Protein AF-A0A9J7BMB3-F1 (afdb_monomer_lite)

Radius of gyration: 14.15 Å; chains: 1; bounding box: 34×28×41 Å

Sequence (122 aa):
MIDETQLPYLTAHQQEVLRRFAWMEASVEELRTSMTGVFEFELQRGHRAARTWFRMPEPGIAITRRHLENALNRKREGRIEERDLVEWATIILLNDAYVLDTGDEDLIAEWLNDISLHLDAS

Organism: NCBI:txid1002689

Secondary structure (DSSP, 8-state):
---GGGSPPPPHHHHHHHHHHHTT-S-HHHHHHHTTTTEEEEEETTEEEEEE-S---SS-EEE-HHHHHHHHHHHHTTSS-HHHHHHHHHHHHH-TTEEE-TTTHHHHHHHHHHHHHHHHH-

Foldseek 3Di:
DDDQVPFAAQDPVLVVLVLCLLQVNHAPVRNCVSCPPAKDWDQAAVDTAMDGRHRADVVAREREVVSVVNLVVCCVVVVDDLVRSLVSLSCLVHDSSYDYDPVCRVVSVVVSVVSNVVSNVD

Structure (mmCIF, N/CA/C/O backbone):
data_AF-A0A9J7BMB3-F1
#
_entry.id   AF-A0A9J7BMB3-F1
#
loop_
_atom_site.group_PDB
_atom_site.id
_atom_site.type_symbol
_atom_site.label_atom_id
_atom_site.label_alt_id
_atom_site.label_comp_id
_atom_site.label_asym_id
_atom_site.label_entity_id
_atom_site.label_seq_id
_atom_site.pdbx_PDB_ins_code
_atom_site.Cartn_x
_atom_site.Cartn_y
_atom_site.Cartn_z
_atom_site.occupancy
_atom_site.B_iso_or_equiv
_atom_site.auth_seq_id
_atom_site.auth_comp_id
_atom_site.auth_asym_id
_atom_site.auth_atom_id
_atom_site.pdbx_PDB_model_num
ATOM 1 N N . MET A 1 1 ? -5.958 -9.816 -23.635 1.00 51.56 1 MET A N 1
ATOM 2 C CA . MET A 1 1 ? -4.803 -9.886 -22.719 1.00 51.56 1 MET A CA 1
ATOM 3 C C . MET A 1 1 ? -3.793 -8.868 -23.200 1.00 51.56 1 MET A C 1
ATOM 5 O O . MET A 1 1 ? -3.503 -8.874 -24.391 1.00 51.56 1 MET A O 1
ATOM 9 N N . ILE A 1 2 ? -3.361 -7.957 -22.330 1.00 62.16 2 ILE A N 1
ATOM 10 C CA . ILE A 1 2 ? -2.232 -7.068 -22.625 1.00 62.16 2 ILE A CA 1
ATOM 11 C C . ILE A 1 2 ? -0.970 -7.928 -22.520 1.00 62.16 2 ILE A C 1
ATOM 13 O O . ILE A 1 2 ? -0.862 -8.737 -21.604 1.00 62.16 2 ILE A O 1
ATOM 17 N N . ASP A 1 3 ? -0.066 -7.809 -23.484 1.00 72.94 3 ASP A N 1
ATOM 18 C CA . ASP A 1 3 ? 1.234 -8.472 -23.429 1.00 72.94 3 ASP A CA 1
ATOM 19 C C . ASP A 1 3 ? 2.111 -7.756 -22.388 1.00 72.94 3 ASP A C 1
ATOM 21 O O . ASP A 1 3 ? 2.505 -6.606 -22.587 1.00 72.94 3 ASP A O 1
ATOM 25 N N . GLU A 1 4 ? 2.406 -8.421 -21.268 1.00 67.75 4 GLU A N 1
ATOM 26 C CA . GLU A 1 4 ? 3.231 -7.880 -20.175 1.00 67.75 4 GLU A CA 1
ATOM 27 C C . GLU A 1 4 ? 4.647 -7.491 -20.627 1.00 67.75 4 GLU A C 1
ATOM 29 O O . GLU A 1 4 ? 5.307 -6.651 -20.001 1.00 67.75 4 GLU A O 1
ATOM 34 N N . THR A 1 5 ? 5.123 -8.052 -21.747 1.00 71.88 5 THR A N 1
ATOM 35 C CA . THR A 1 5 ? 6.420 -7.681 -22.322 1.00 71.88 5 THR A CA 1
ATOM 36 C C . THR A 1 5 ? 6.422 -6.261 -22.893 1.00 71.88 5 THR A C 1
ATOM 38 O O . THR A 1 5 ? 7.484 -5.642 -22.957 1.00 71.88 5 THR A O 1
ATOM 41 N N . GLN A 1 6 ? 5.243 -5.727 -23.229 1.00 81.69 6 GLN A N 1
ATOM 42 C CA . GLN A 1 6 ? 5.039 -4.379 -23.766 1.00 81.69 6 GLN A CA 1
ATOM 43 C C . GLN A 1 6 ? 4.777 -3.328 -22.677 1.00 81.69 6 GLN A C 1
ATOM 45 O O . GLN A 1 6 ? 4.756 -2.133 -22.974 1.00 81.69 6 GLN A O 1
ATOM 50 N N . LEU A 1 7 ? 4.563 -3.747 -21.424 1.00 88.00 7 LEU A N 1
ATOM 51 C CA . LEU A 1 7 ? 4.336 -2.822 -20.318 1.00 88.00 7 LEU A CA 1
ATOM 52 C C . LEU A 1 7 ? 5.651 -2.164 -19.868 1.00 88.00 7 LEU A C 1
ATOM 54 O O . LEU A 1 7 ? 6.675 -2.848 -19.755 1.00 88.00 7 LEU A O 1
ATOM 58 N N . PRO A 1 8 ? 5.639 -0.851 -19.575 1.00 91.38 8 PRO A N 1
ATOM 59 C CA . PRO A 1 8 ? 6.807 -0.161 -19.054 1.00 91.38 8 PRO A CA 1
ATOM 60 C C . PRO A 1 8 ? 7.139 -0.632 -17.634 1.00 91.38 8 PRO A C 1
ATOM 62 O O . PRO A 1 8 ? 6.267 -1.010 -16.850 1.00 91.38 8 PRO A O 1
ATOM 65 N N . TYR A 1 9 ? 8.418 -0.550 -17.278 1.00 93.31 9 TYR A N 1
ATOM 66 C CA . TYR A 1 9 ? 8.837 -0.635 -15.884 1.00 93.31 9 TYR A CA 1
ATOM 67 C C . TYR A 1 9 ? 8.525 0.670 -15.156 1.00 93.31 9 TYR A C 1
ATOM 69 O O . TYR A 1 9 ? 8.623 1.754 -15.735 1.00 93.31 9 TYR A O 1
ATOM 77 N N . LEU A 1 10 ? 8.237 0.570 -13.859 1.00 95.25 10 LEU A N 1
ATOM 78 C CA . LEU A 1 10 ? 8.168 1.746 -13.001 1.00 95.25 10 LEU A CA 1
ATOM 79 C C . LEU A 1 10 ? 9.535 2.421 -12.898 1.00 95.25 10 LEU A C 1
ATOM 81 O O . LEU A 1 10 ? 10.553 1.781 -12.619 1.00 95.25 10 LEU A O 1
ATOM 85 N N . THR A 1 11 ? 9.541 3.740 -13.060 1.00 96.06 11 THR A N 1
ATOM 86 C CA . THR A 1 11 ? 10.727 4.564 -12.817 1.00 96.06 11 THR A CA 1
ATOM 87 C C . THR A 1 11 ? 11.147 4.503 -11.346 1.00 96.06 11 THR A C 1
ATOM 89 O O . THR A 1 11 ? 10.339 4.214 -10.462 1.00 96.06 11 THR A O 1
ATOM 92 N N . ALA A 1 12 ? 12.407 4.842 -11.052 1.00 95.62 12 ALA A N 1
ATOM 93 C CA . ALA A 1 12 ? 12.896 4.905 -9.672 1.00 95.62 12 ALA A CA 1
ATOM 94 C C . ALA A 1 12 ? 12.060 5.855 -8.795 1.00 95.62 12 ALA A C 1
ATOM 96 O O . ALA A 1 12 ? 11.796 5.551 -7.635 1.00 95.62 12 ALA A O 1
ATOM 97 N N . HIS A 1 13 ? 11.599 6.973 -9.364 1.00 96.75 13 HIS A N 1
ATOM 98 C CA . HIS A 1 13 ? 10.734 7.921 -8.668 1.00 96.75 13 HIS A CA 1
ATOM 99 C C . HIS A 1 13 ? 9.362 7.317 -8.331 1.00 96.75 13 HIS A C 1
ATOM 101 O O . HIS A 1 13 ? 8.914 7.426 -7.195 1.00 96.75 13 HIS A O 1
ATOM 107 N N . GLN A 1 14 ? 8.724 6.628 -9.280 1.00 97.56 14 GLN A N 1
ATOM 108 C CA . GLN A 1 14 ? 7.436 5.957 -9.055 1.00 97.56 14 GLN A CA 1
ATOM 109 C C . GLN A 1 14 ? 7.533 4.860 -7.995 1.00 97.56 14 GLN A C 1
ATOM 111 O O . GLN A 1 14 ? 6.694 4.789 -7.101 1.00 97.56 14 GLN A O 1
ATOM 116 N N . GLN A 1 15 ? 8.589 4.043 -8.050 1.00 97.19 15 GLN A N 1
ATOM 117 C CA . GLN A 1 15 ? 8.843 3.033 -7.022 1.00 97.19 15 GLN A CA 1
ATOM 118 C C . GLN A 1 15 ? 9.022 3.669 -5.641 1.00 97.19 15 GLN A C 1
ATOM 120 O O . GLN A 1 15 ? 8.509 3.149 -4.655 1.00 97.19 15 GLN A O 1
ATOM 125 N N . GLU A 1 16 ? 9.728 4.797 -5.562 1.00 97.75 16 GLU A N 1
ATOM 126 C CA . GLU A 1 16 ? 9.930 5.497 -4.296 1.00 97.75 16 GLU A CA 1
ATOM 127 C C . GLU A 1 16 ? 8.630 6.074 -3.730 1.00 97.75 16 GLU A C 1
ATOM 129 O O . GLU A 1 16 ? 8.353 5.921 -2.541 1.00 97.75 16 GLU A O 1
ATOM 134 N N . VAL A 1 17 ? 7.784 6.662 -4.578 1.00 98.38 17 VAL A N 1
ATOM 135 C CA . VAL A 1 17 ? 6.463 7.154 -4.163 1.00 98.38 17 VAL A CA 1
ATOM 136 C C . VAL A 1 17 ? 5.590 6.011 -3.648 1.00 98.38 17 VAL A C 1
ATOM 138 O O . VAL A 1 17 ? 4.954 6.167 -2.610 1.00 98.38 17 VAL A O 1
ATOM 141 N N . LEU A 1 18 ? 5.606 4.841 -4.295 1.00 98.12 18 LEU A N 1
ATOM 142 C CA . LEU A 1 18 ? 4.878 3.664 -3.809 1.00 98.12 18 LEU A CA 1
ATOM 143 C C . LEU A 1 18 ? 5.397 3.165 -2.452 1.00 98.12 18 LEU A C 1
ATOM 145 O O . LEU A 1 18 ? 4.593 2.784 -1.599 1.00 98.12 18 LEU A O 1
ATOM 149 N N . ARG A 1 19 ? 6.717 3.184 -2.216 1.00 98.12 19 ARG A N 1
ATOM 150 C CA . ARG A 1 19 ? 7.292 2.826 -0.906 1.00 98.12 19 ARG A CA 1
ATOM 151 C C . ARG A 1 19 ? 6.858 3.809 0.174 1.00 98.12 19 ARG A C 1
ATOM 153 O O . ARG A 1 19 ? 6.378 3.388 1.222 1.00 98.12 19 ARG A O 1
ATOM 160 N N . ARG A 1 20 ? 6.969 5.112 -0.090 1.00 98.50 20 ARG A N 1
ATOM 161 C CA . ARG A 1 20 ? 6.510 6.158 0.835 1.00 98.50 20 ARG A CA 1
ATOM 162 C C . ARG A 1 20 ? 5.009 6.061 1.098 1.00 98.50 20 ARG A C 1
ATOM 164 O O . ARG A 1 20 ? 4.580 6.206 2.239 1.00 98.50 20 ARG A O 1
ATOM 171 N N . PHE A 1 21 ? 4.210 5.760 0.077 1.00 98.50 21 PHE A N 1
ATOM 172 C CA . PHE A 1 21 ? 2.771 5.555 0.226 1.00 98.50 21 PHE A CA 1
ATOM 173 C C . PHE A 1 21 ? 2.454 4.362 1.140 1.00 98.50 21 PHE A C 1
ATOM 175 O O . PHE A 1 21 ? 1.648 4.501 2.059 1.00 98.50 21 PHE A O 1
ATOM 182 N N . ALA A 1 22 ? 3.151 3.227 0.987 1.00 98.19 22 ALA A N 1
ATOM 183 C CA . ALA A 1 22 ? 3.004 2.079 1.890 1.00 98.19 22 ALA A CA 1
ATOM 184 C C . ALA A 1 22 ? 3.272 2.452 3.362 1.00 98.19 22 ALA A C 1
ATOM 186 O O . ALA A 1 22 ? 2.620 1.931 4.266 1.00 98.19 22 ALA A O 1
ATOM 187 N N . TRP A 1 23 ? 4.179 3.403 3.604 1.00 98.19 23 TRP A N 1
ATOM 188 C CA . TRP A 1 23 ? 4.503 3.936 4.930 1.00 98.19 23 TRP A CA 1
ATOM 189 C C . TRP A 1 23 ? 3.623 5.106 5.402 1.00 98.19 23 TRP A C 1
ATOM 191 O O . TRP A 1 23 ? 3.861 5.640 6.491 1.00 98.19 23 TRP A O 1
ATOM 201 N N . MET A 1 24 ? 2.581 5.490 4.656 1.00 97.31 24 MET A N 1
ATOM 202 C CA . MET A 1 24 ? 1.748 6.672 4.943 1.00 97.31 24 MET A CA 1
ATOM 203 C C . MET A 1 24 ? 2.558 7.987 4.949 1.00 97.31 24 MET A C 1
ATOM 205 O O . MET A 1 24 ? 2.295 8.904 5.729 1.00 97.31 24 MET A O 1
ATOM 209 N N . GLU A 1 25 ? 3.591 8.070 4.110 1.00 97.69 25 GLU A N 1
ATOM 210 C CA . GLU A 1 25 ? 4.489 9.228 3.952 1.00 97.69 25 GLU A CA 1
ATOM 211 C C . GLU A 1 25 ? 4.305 9.962 2.615 1.00 97.69 25 GLU A C 1
ATOM 213 O O . GLU A 1 25 ? 4.947 10.987 2.370 1.00 97.69 25 GLU A O 1
ATOM 218 N N . ALA A 1 26 ? 3.441 9.443 1.745 1.00 97.56 26 ALA A N 1
ATOM 219 C CA . ALA A 1 26 ? 2.972 10.103 0.533 1.00 97.56 26 ALA A CA 1
ATOM 220 C C . ALA A 1 26 ? 1.442 10.168 0.563 1.00 97.56 26 ALA A C 1
ATOM 222 O O . ALA A 1 26 ? 0.789 9.239 1.043 1.00 97.56 26 ALA A O 1
ATOM 223 N N . SER A 1 27 ? 0.871 11.265 0.067 1.00 96.12 27 SER A N 1
ATOM 224 C CA . SER A 1 27 ? -0.583 11.419 -0.027 1.00 96.12 27 SER A CA 1
ATOM 225 C C . SER A 1 27 ? -1.149 10.674 -1.240 1.00 96.12 27 SER A C 1
ATOM 227 O O . SER A 1 27 ? -0.427 10.332 -2.180 1.00 96.12 27 SER A O 1
ATOM 229 N N . VAL A 1 28 ? -2.469 10.476 -1.261 1.00 96.19 28 VAL A N 1
ATOM 230 C CA . VAL A 1 28 ? -3.184 9.941 -2.433 1.00 96.19 28 VAL A CA 1
ATOM 231 C C . VAL A 1 28 ? -2.991 10.835 -3.665 1.00 96.19 28 VAL A C 1
ATOM 233 O O . VAL A 1 28 ? -2.876 10.332 -4.781 1.00 96.19 28 VAL A O 1
ATOM 236 N N . GLU A 1 29 ? -2.925 12.156 -3.480 1.00 96.31 29 GLU A N 1
ATOM 237 C CA . GLU A 1 29 ? -2.681 13.118 -4.563 1.00 96.31 29 GLU A CA 1
ATOM 238 C C . GLU A 1 29 ? -1.258 13.007 -5.126 1.00 96.31 29 GLU A C 1
ATOM 240 O O . GLU A 1 29 ? -1.076 13.006 -6.347 1.00 96.31 29 GLU A O 1
ATOM 245 N N . GLU A 1 30 ? -0.257 12.855 -4.252 1.00 97.62 30 GLU A N 1
ATOM 246 C CA . GLU A 1 30 ? 1.131 12.626 -4.662 1.00 97.62 30 GLU A CA 1
ATOM 247 C C . GLU A 1 30 ? 1.244 11.320 -5.455 1.00 97.62 30 GLU A C 1
ATOM 249 O O . GLU A 1 30 ? 1.796 11.312 -6.556 1.00 97.62 30 GLU A O 1
ATOM 254 N N . LEU A 1 31 ? 0.647 10.234 -4.948 1.00 97.81 31 LEU A N 1
ATOM 255 C CA . LEU A 1 31 ? 0.608 8.953 -5.648 1.00 97.81 31 LEU A CA 1
ATOM 256 C C . LEU A 1 31 ? -0.058 9.086 -7.023 1.00 97.81 31 LEU A C 1
ATOM 258 O O . LEU A 1 31 ? 0.506 8.649 -8.025 1.00 97.81 31 LEU A O 1
ATOM 262 N N . ARG A 1 32 ? -1.238 9.714 -7.085 1.00 96.75 32 ARG A N 1
ATOM 263 C CA . ARG A 1 32 ? -1.986 9.909 -8.333 1.00 96.75 32 ARG A CA 1
ATOM 264 C C . ARG A 1 32 ? -1.163 10.679 -9.362 1.00 96.75 32 ARG A C 1
ATOM 266 O O . ARG A 1 32 ? -1.110 10.277 -10.519 1.00 96.75 32 ARG A O 1
ATOM 273 N N . THR A 1 33 ? -0.497 11.751 -8.940 1.00 97.38 33 THR A N 1
ATOM 274 C CA . THR A 1 33 ? 0.326 12.581 -9.826 1.00 97.38 33 THR A CA 1
ATOM 275 C C . THR A 1 33 ? 1.514 11.791 -10.369 1.00 97.38 33 THR A C 1
ATOM 277 O O . THR A 1 33 ? 1.698 11.716 -11.585 1.00 97.38 33 THR A O 1
ATOM 280 N N . SER A 1 34 ? 2.281 11.138 -9.493 1.00 97.31 34 SER A N 1
ATOM 281 C CA . SER A 1 34 ? 3.503 10.418 -9.872 1.00 97.31 34 SER A CA 1
ATOM 282 C C . SER A 1 34 ? 3.241 9.163 -10.705 1.00 97.31 34 SER A C 1
ATOM 284 O O . SER A 1 34 ? 4.095 8.748 -11.493 1.00 97.31 34 SER A O 1
ATOM 286 N N . MET A 1 35 ? 2.057 8.569 -10.560 1.00 96.44 35 MET A N 1
ATOM 287 C CA . MET A 1 35 ? 1.662 7.354 -11.270 1.00 96.44 35 MET A CA 1
ATOM 288 C C . MET A 1 35 ? 0.816 7.611 -12.529 1.00 96.44 35 MET A C 1
ATOM 290 O O . MET A 1 35 ? 0.339 6.661 -13.154 1.00 96.44 35 MET A O 1
ATOM 294 N N . THR A 1 36 ? 0.655 8.875 -12.937 1.00 94.12 36 THR A N 1
ATOM 295 C CA . THR A 1 36 ? -0.102 9.254 -14.140 1.00 94.12 36 THR A CA 1
ATOM 296 C C . THR A 1 36 ? 0.350 8.450 -15.363 1.00 94.12 36 THR A C 1
ATOM 298 O O . THR A 1 36 ? 1.537 8.407 -15.690 1.00 94.12 36 THR A O 1
ATOM 301 N N . GLY A 1 37 ? -0.606 7.819 -16.049 1.00 92.06 37 GLY A N 1
ATOM 302 C CA . GLY A 1 37 ? -0.368 7.029 -17.260 1.00 92.06 37 GLY A CA 1
ATOM 303 C C . GLY A 1 37 ? 0.168 5.612 -17.031 1.00 92.06 37 GLY A C 1
ATOM 304 O O . GLY A 1 37 ? 0.290 4.868 -18.000 1.00 92.06 37 GLY A O 1
ATOM 305 N N . VAL A 1 38 ? 0.466 5.218 -15.785 1.00 94.38 38 VAL A N 1
ATOM 306 C CA . VAL A 1 38 ? 0.878 3.841 -15.443 1.00 94.38 38 VAL A CA 1
ATOM 307 C C . VAL A 1 38 ? -0.002 3.191 -14.379 1.00 94.38 38 VAL A C 1
ATOM 309 O O . VAL A 1 38 ? -0.111 1.970 -14.360 1.00 94.38 38 VAL A O 1
ATOM 312 N N . PHE A 1 39 ? -0.661 3.968 -13.521 1.00 95.88 39 PHE A N 1
ATOM 313 C CA . PHE A 1 39 ? -1.656 3.469 -12.577 1.00 95.88 39 PHE A CA 1
ATOM 314 C C . PHE A 1 39 ? -2.739 4.521 -12.356 1.00 95.88 39 PHE A C 1
ATOM 316 O O . PHE A 1 39 ? -2.464 5.636 -11.911 1.00 95.88 39 PHE A O 1
ATOM 323 N N . GLU A 1 40 ? -3.977 4.158 -12.665 1.00 94.88 40 GLU A N 1
ATOM 324 C CA . GLU A 1 40 ? -5.152 5.001 -12.454 1.00 94.88 40 GLU A CA 1
ATOM 325 C C . GLU A 1 40 ? -6.127 4.288 -11.534 1.00 94.88 40 GLU A C 1
ATOM 327 O O . GLU A 1 40 ? -6.327 3.081 -11.642 1.00 94.88 40 GLU A O 1
ATOM 332 N N . PHE A 1 41 ? -6.754 5.040 -10.635 1.00 94.88 41 PHE A N 1
ATOM 333 C CA . PHE A 1 41 ? -7.692 4.482 -9.675 1.00 94.88 41 PHE A CA 1
ATOM 334 C C . PHE A 1 41 ? -8.807 5.467 -9.321 1.00 94.88 41 PHE A C 1
ATOM 336 O O . PHE A 1 41 ? -8.605 6.689 -9.240 1.00 94.88 41 PHE A O 1
ATOM 343 N N . GLU A 1 42 ? -9.983 4.907 -9.067 1.00 92.19 42 GLU A N 1
ATOM 344 C CA . GLU A 1 42 ? -11.189 5.597 -8.628 1.00 92.19 42 GLU A CA 1
ATOM 345 C C . GLU A 1 42 ? -11.604 5.041 -7.267 1.00 92.19 42 GLU A C 1
ATOM 347 O O . GLU A 1 42 ? -11.817 3.840 -7.117 1.00 92.19 42 GLU A O 1
ATOM 352 N N . LEU A 1 43 ? -11.693 5.931 -6.274 1.00 88.88 43 LEU A N 1
ATOM 353 C CA . LEU A 1 43 ? -12.151 5.628 -4.917 1.00 88.88 43 LEU A CA 1
ATOM 354 C C . LEU A 1 43 ? -13.409 6.454 -4.671 1.00 88.88 43 LEU A C 1
ATOM 356 O O . LEU A 1 43 ? -13.354 7.560 -4.135 1.00 88.88 43 LEU A O 1
ATOM 360 N N . GLN A 1 44 ? -14.542 5.964 -5.158 1.00 83.19 44 GLN A N 1
ATOM 361 C CA . GLN A 1 44 ? -15.842 6.569 -4.903 1.00 83.19 44 GLN A CA 1
ATOM 362 C C . GLN A 1 44 ? -16.694 5.605 -4.081 1.00 83.19 44 GLN A C 1
ATOM 364 O O . GLN A 1 44 ? -16.485 4.391 -4.079 1.00 83.19 44 GLN A O 1
ATOM 369 N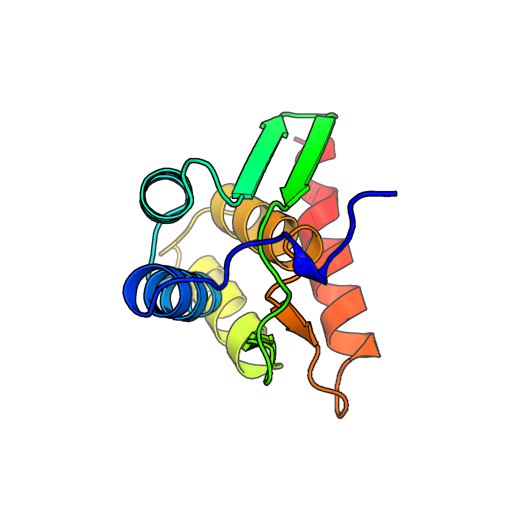 N . ARG A 1 45 ? -17.675 6.142 -3.355 1.00 76.44 45 ARG A N 1
ATOM 370 C CA . ARG A 1 45 ? -18.591 5.313 -2.569 1.00 76.44 45 ARG A CA 1
ATOM 371 C C . ARG A 1 45 ? -19.317 4.327 -3.491 1.00 76.44 45 ARG A C 1
ATOM 373 O O . ARG A 1 45 ? -19.943 4.750 -4.461 1.00 76.44 45 ARG A O 1
ATOM 380 N N . GLY A 1 46 ? -19.225 3.029 -3.199 1.00 76.25 46 GLY A N 1
ATOM 381 C CA . GLY A 1 46 ? -19.826 1.973 -4.019 1.00 76.25 46 GLY A CA 1
ATOM 382 C C . GLY A 1 46 ? -19.144 1.721 -5.371 1.00 76.25 46 GLY A C 1
ATOM 383 O O . GLY A 1 46 ? -19.621 0.879 -6.132 1.00 76.25 46 GLY A O 1
ATOM 384 N N . HIS A 1 47 ? -18.038 2.409 -5.686 1.00 82.56 47 HIS A N 1
ATOM 385 C CA . HIS A 1 47 ? -17.244 2.137 -6.881 1.00 82.56 47 HIS A CA 1
ATOM 386 C C . HIS A 1 47 ? -15.747 2.276 -6.611 1.00 82.56 47 HIS A C 1
ATOM 388 O O . HIS A 1 47 ? -15.223 3.373 -6.407 1.00 82.56 47 HIS A O 1
ATOM 394 N N . ARG A 1 48 ? -15.054 1.137 -6.646 1.00 87.44 48 ARG A N 1
ATOM 395 C CA . ARG A 1 48 ? -13.605 1.063 -6.493 1.00 87.44 48 ARG A CA 1
ATOM 396 C C . ARG A 1 48 ? -13.039 0.293 -7.659 1.00 87.44 48 ARG A C 1
ATOM 398 O O . ARG A 1 48 ? -13.401 -0.861 -7.881 1.00 87.44 48 ARG A O 1
ATOM 405 N N . ALA A 1 49 ? -12.178 0.952 -8.409 1.00 90.94 49 ALA A N 1
ATOM 406 C CA . ALA A 1 49 ? -11.537 0.367 -9.565 1.00 90.94 49 ALA A CA 1
ATOM 407 C C . ALA A 1 49 ? -10.119 0.903 -9.668 1.00 90.94 49 ALA A C 1
ATOM 409 O O . ALA A 1 49 ? -9.857 2.065 -9.355 1.00 90.94 49 ALA A O 1
ATOM 410 N N . ALA A 1 50 ? -9.218 0.058 -10.146 1.00 93.50 50 ALA A N 1
ATOM 411 C CA . ALA A 1 50 ? -7.896 0.477 -10.554 1.00 93.50 50 ALA A CA 1
ATOM 412 C C . ALA A 1 50 ? -7.525 -0.169 -11.881 1.00 93.50 50 ALA A C 1
ATOM 414 O O . ALA A 1 50 ? -8.088 -1.189 -12.290 1.00 93.50 50 ALA A O 1
ATOM 415 N N . ARG A 1 51 ? -6.596 0.473 -12.574 1.00 93.00 51 ARG A N 1
ATOM 416 C CA . ARG A 1 51 ? -6.012 0.003 -13.818 1.00 93.00 51 ARG A CA 1
ATOM 417 C C . ARG A 1 51 ? -4.510 0.175 -13.732 1.00 93.00 51 ARG A C 1
ATOM 419 O O . ARG A 1 51 ? -4.022 1.266 -13.441 1.00 93.00 51 ARG A O 1
ATOM 426 N N . THR A 1 52 ? -3.813 -0.908 -14.030 1.00 92.62 52 THR A N 1
ATOM 427 C CA . THR A 1 52 ? -2.359 -0.985 -14.042 1.00 92.62 52 THR A CA 1
ATOM 428 C C . THR A 1 52 ? -1.865 -1.089 -15.483 1.00 92.62 52 THR A C 1
ATOM 430 O O . THR A 1 52 ? -2.321 -1.936 -16.251 1.00 92.62 52 THR A O 1
ATOM 433 N N . TRP A 1 53 ? -0.907 -0.238 -15.844 1.00 94.19 53 TRP A N 1
ATOM 434 C CA . TRP A 1 53 ? -0.161 -0.265 -17.105 1.00 94.19 53 TRP A CA 1
ATOM 435 C C . TRP A 1 53 ? 1.345 -0.197 -16.842 1.00 94.19 53 TRP A C 1
ATOM 437 O O . TRP A 1 53 ? 2.081 0.524 -17.513 1.00 94.19 53 TRP A O 1
ATOM 447 N N . PHE A 1 54 ? 1.811 -0.949 -15.850 1.00 93.31 54 PHE A N 1
ATOM 448 C CA . PHE A 1 54 ? 3.227 -1.178 -15.598 1.00 93.31 54 PHE A CA 1
ATOM 449 C C . PHE A 1 54 ? 3.476 -2.670 -15.387 1.00 93.31 54 PHE A C 1
ATOM 451 O O . PHE A 1 54 ? 2.573 -3.416 -15.014 1.00 93.31 54 PHE A O 1
ATOM 458 N N . ARG A 1 55 ? 4.711 -3.113 -15.615 1.00 91.62 55 ARG A N 1
ATOM 459 C CA . ARG A 1 55 ? 5.132 -4.462 -15.234 1.00 91.62 55 ARG A CA 1
ATOM 460 C C . ARG A 1 55 ? 5.340 -4.534 -13.726 1.00 91.62 55 ARG A C 1
ATOM 462 O O . ARG A 1 55 ? 6.072 -3.697 -13.192 1.00 91.62 55 ARG A O 1
ATOM 469 N N . MET A 1 56 ? 4.752 -5.543 -13.079 1.00 89.38 56 MET A N 1
ATOM 470 C CA . MET A 1 56 ? 4.953 -5.812 -11.654 1.00 89.38 56 MET A CA 1
ATOM 471 C C . MET A 1 56 ? 6.453 -5.740 -11.300 1.00 89.38 56 MET A C 1
ATOM 473 O O . MET A 1 56 ? 7.268 -6.368 -11.983 1.00 89.38 56 MET A O 1
ATOM 477 N N . PRO A 1 57 ? 6.849 -4.945 -10.291 1.00 90.19 57 PRO A N 1
ATOM 478 C CA . PRO A 1 57 ? 8.237 -4.872 -9.862 1.00 90.19 57 PRO A CA 1
ATOM 479 C C . PRO A 1 57 ? 8.743 -6.229 -9.365 1.00 90.19 57 PRO A C 1
ATOM 481 O O . PRO A 1 57 ? 8.029 -6.950 -8.674 1.00 90.19 57 PRO A O 1
ATOM 484 N N . GLU A 1 58 ? 10.005 -6.542 -9.662 1.00 87.44 58 GLU A N 1
ATOM 485 C CA . GLU A 1 58 ? 10.712 -7.700 -9.113 1.00 87.44 58 GLU A CA 1
ATOM 486 C C . GLU A 1 58 ? 11.964 -7.215 -8.353 1.00 87.44 58 GLU A C 1
ATOM 488 O O . GLU A 1 58 ? 12.914 -6.741 -8.987 1.00 87.44 58 GLU A O 1
ATOM 493 N N . PRO A 1 59 ? 11.994 -7.291 -7.006 1.00 88.62 59 PRO A N 1
ATOM 494 C CA . PRO A 1 59 ? 10.910 -7.739 -6.126 1.00 88.62 59 PRO A CA 1
ATOM 495 C C . PRO A 1 59 ? 9.762 -6.718 -6.024 1.00 88.62 59 PRO A C 1
ATOM 497 O O . PRO A 1 59 ? 9.977 -5.510 -6.160 1.00 88.62 59 PRO A O 1
ATOM 500 N N . GLY A 1 60 ? 8.557 -7.212 -5.726 1.00 92.94 60 GLY A N 1
ATOM 501 C CA . GLY A 1 60 ? 7.409 -6.376 -5.372 1.00 92.94 60 GLY A CA 1
ATOM 502 C C . GLY A 1 60 ? 7.642 -5.604 -4.068 1.00 92.94 60 GLY A C 1
ATOM 503 O O . GLY A 1 60 ? 8.545 -5.916 -3.285 1.00 92.94 60 GLY A O 1
ATOM 504 N N . ILE A 1 61 ? 6.827 -4.581 -3.814 1.00 95.88 61 ILE A N 1
ATOM 505 C CA . ILE A 1 61 ? 6.901 -3.800 -2.576 1.00 95.88 61 ILE A CA 1
ATOM 506 C C . ILE A 1 61 ? 6.155 -4.562 -1.481 1.00 95.88 61 ILE A C 1
ATOM 508 O O . ILE A 1 61 ? 4.928 -4.605 -1.464 1.00 95.88 61 ILE A O 1
ATOM 512 N N . ALA A 1 62 ? 6.912 -5.170 -0.569 1.00 96.12 62 ALA A N 1
ATOM 513 C CA . ALA A 1 62 ? 6.355 -5.982 0.503 1.00 96.12 62 ALA A CA 1
ATOM 514 C C . ALA A 1 62 ? 5.572 -5.138 1.522 1.00 96.12 62 ALA A C 1
ATOM 516 O O . ALA A 1 62 ? 6.134 -4.265 2.190 1.00 96.12 62 ALA A O 1
ATOM 517 N N . ILE A 1 63 ? 4.291 -5.455 1.691 1.00 97.94 63 ILE A N 1
ATOM 518 C CA . ILE A 1 63 ? 3.452 -4.982 2.786 1.00 97.94 63 ILE A CA 1
ATOM 519 C C . ILE A 1 63 ? 3.561 -5.982 3.927 1.00 97.94 63 ILE A C 1
ATOM 521 O O . ILE A 1 63 ? 3.302 -7.170 3.780 1.00 97.94 63 ILE A O 1
ATOM 525 N N . THR A 1 64 ? 3.957 -5.473 5.083 1.00 97.06 64 THR A N 1
ATOM 526 C CA . THR A 1 64 ? 4.270 -6.255 6.285 1.00 97.06 64 THR A CA 1
ATOM 527 C C . THR A 1 64 ? 3.392 -5.796 7.443 1.00 97.06 64 THR A C 1
ATOM 529 O O . THR A 1 64 ? 2.846 -4.687 7.411 1.00 97.06 64 THR A O 1
ATOM 532 N N . ARG A 1 65 ? 3.350 -6.576 8.531 1.00 95.81 65 ARG A N 1
ATOM 533 C CA . ARG A 1 65 ? 2.653 -6.191 9.770 1.00 95.81 65 ARG A CA 1
ATOM 534 C C . ARG A 1 65 ? 3.052 -4.794 10.273 1.00 95.81 65 ARG A C 1
ATOM 536 O O . ARG A 1 65 ? 2.204 -4.050 10.752 1.00 95.81 65 ARG A O 1
ATOM 543 N N . ARG A 1 66 ? 4.312 -4.385 10.084 1.00 97.12 66 ARG A N 1
ATOM 544 C CA . ARG A 1 66 ? 4.800 -3.054 10.494 1.00 97.12 66 ARG A CA 1
ATOM 545 C C . ARG A 1 66 ? 4.113 -1.902 9.757 1.00 97.12 66 ARG A C 1
ATOM 547 O O . ARG A 1 66 ? 3.932 -0.839 10.345 1.00 97.12 66 ARG A O 1
ATOM 554 N N . HIS A 1 67 ? 3.734 -2.097 8.494 1.00 98.25 67 HIS A N 1
ATOM 555 C CA . HIS A 1 67 ? 3.011 -1.078 7.730 1.00 98.25 67 HIS A CA 1
ATOM 556 C C . HIS A 1 67 ? 1.598 -0.890 8.292 1.00 98.25 67 HIS A C 1
ATOM 558 O O . HIS A 1 67 ? 1.179 0.244 8.526 1.00 98.25 67 HIS A O 1
ATOM 564 N N . LEU A 1 68 ? 0.913 -1.997 8.607 1.00 96.88 68 LEU A N 1
ATOM 565 C CA . LEU A 1 68 ? -0.400 -1.977 9.255 1.00 96.88 68 LEU A CA 1
ATOM 566 C C . LEU A 1 68 ? -0.338 -1.322 10.636 1.00 96.88 68 LEU A C 1
ATOM 568 O O . LEU A 1 68 ? -1.125 -0.427 10.931 1.00 96.88 68 LEU A O 1
ATOM 572 N N . GLU A 1 69 ? 0.625 -1.719 11.469 1.00 97.12 69 GLU A N 1
ATOM 573 C CA . GLU A 1 69 ? 0.834 -1.122 12.791 1.00 97.12 69 GLU A CA 1
ATOM 574 C C . GLU A 1 69 ? 1.070 0.389 12.694 1.00 97.12 69 GLU A C 1
ATOM 576 O O . GLU A 1 69 ? 0.472 1.155 13.448 1.00 97.12 69 GLU A O 1
ATOM 581 N N . ASN A 1 70 ? 1.896 0.839 11.745 1.00 98.19 70 ASN A N 1
ATOM 582 C CA . ASN A 1 70 ? 2.125 2.261 11.500 1.00 98.19 70 ASN A CA 1
ATOM 583 C C . ASN A 1 70 ? 0.832 2.988 11.095 1.00 98.19 70 ASN A C 1
ATOM 585 O O . ASN A 1 70 ? 0.516 4.026 11.677 1.00 98.19 70 ASN A O 1
ATOM 589 N N . ALA A 1 71 ? 0.067 2.446 10.145 1.00 97.56 71 ALA A N 1
ATOM 590 C CA . ALA A 1 71 ? -1.175 3.061 9.684 1.00 97.56 71 ALA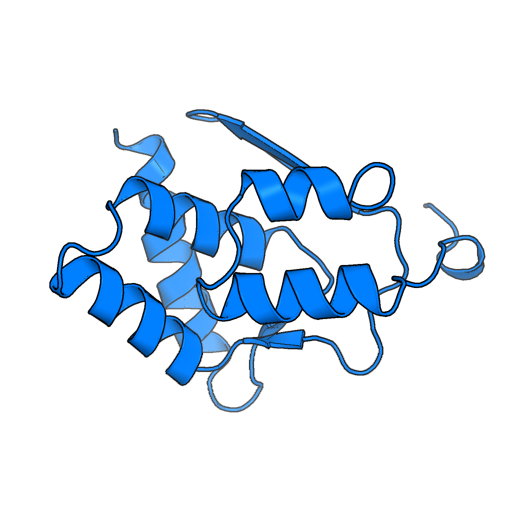 A CA 1
ATOM 591 C C . ALA A 1 71 ? -2.224 3.153 10.814 1.00 97.56 71 ALA A C 1
ATOM 593 O O . ALA A 1 71 ? -2.796 4.218 11.058 1.00 97.56 71 ALA A O 1
ATOM 594 N N . LEU A 1 72 ? -2.403 2.075 11.584 1.00 96.19 72 LEU A N 1
ATOM 595 C CA . LEU A 1 72 ? -3.324 2.029 12.724 1.00 96.19 72 LEU A CA 1
ATOM 596 C C . LEU A 1 72 ? -2.895 2.961 13.864 1.00 96.19 72 LEU A C 1
ATOM 598 O O . LEU A 1 72 ? -3.740 3.632 14.461 1.00 96.19 72 LEU A O 1
ATOM 602 N N . ASN A 1 73 ? -1.596 3.040 14.162 1.00 97.94 73 ASN A N 1
ATOM 603 C CA . ASN A 1 73 ? -1.081 3.959 15.177 1.00 97.94 73 ASN A CA 1
ATOM 604 C C . ASN A 1 73 ? -1.293 5.418 14.761 1.00 97.94 73 ASN A C 1
ATOM 606 O O . ASN A 1 73 ? -1.745 6.212 15.581 1.00 97.94 73 ASN A O 1
ATOM 610 N N . ARG A 1 74 ? -1.072 5.767 13.487 1.00 97.44 74 ARG A N 1
ATOM 611 C CA . ARG A 1 74 ? -1.350 7.120 12.978 1.00 97.44 74 ARG A CA 1
ATOM 612 C C . ARG A 1 74 ? -2.824 7.503 13.129 1.00 97.44 74 ARG A C 1
ATOM 614 O O . ARG A 1 74 ? -3.094 8.627 13.549 1.00 97.44 74 ARG A O 1
ATOM 621 N N . LYS A 1 75 ? -3.762 6.579 12.864 1.00 96.19 75 LYS A N 1
ATOM 622 C CA . LYS A 1 75 ? -5.202 6.800 13.119 1.00 96.19 75 LYS A CA 1
ATOM 623 C C . LYS A 1 75 ? -5.466 7.001 14.612 1.00 96.19 75 LYS A C 1
ATOM 625 O O . LYS A 1 75 ? -6.125 7.960 14.996 1.00 96.19 75 LYS A O 1
ATOM 630 N N . ARG A 1 76 ? -4.920 6.131 15.471 1.00 95.88 76 ARG A N 1
ATOM 631 C CA . ARG A 1 76 ? -5.079 6.220 16.936 1.00 95.88 76 ARG A CA 1
ATOM 632 C C . ARG A 1 76 ? -4.564 7.547 17.501 1.00 95.88 76 ARG A C 1
ATOM 634 O O . ARG A 1 76 ? -5.142 8.076 18.442 1.00 95.88 76 ARG A O 1
ATOM 641 N N . GLU A 1 77 ? -3.482 8.067 16.935 1.00 97.38 77 GLU A N 1
ATOM 642 C CA . GLU A 1 77 ? -2.868 9.340 17.318 1.00 97.38 77 GLU A CA 1
ATOM 643 C C . GLU A 1 77 ? -3.558 10.569 16.697 1.00 97.38 77 GLU A C 1
ATOM 645 O O . GLU A 1 77 ? -3.126 11.690 16.956 1.00 97.38 77 GLU A O 1
ATOM 650 N N . GLY A 1 78 ? -4.602 10.387 15.877 1.00 95.69 78 GLY A N 1
ATOM 651 C CA . GLY A 1 78 ? -5.310 11.482 15.204 1.00 95.69 78 GLY A CA 1
ATOM 652 C C . GLY A 1 78 ? -4.477 12.201 14.139 1.00 95.69 78 GLY A C 1
ATOM 653 O O . GLY A 1 78 ? -4.733 13.362 13.837 1.00 95.69 78 GLY A O 1
ATOM 654 N N . ARG A 1 79 ? -3.442 11.546 13.592 1.00 97.00 79 ARG A N 1
ATOM 655 C CA . ARG A 1 79 ? -2.599 12.105 12.515 1.00 97.00 79 ARG A CA 1
ATOM 656 C C . ARG A 1 79 ? -3.210 11.937 11.129 1.00 97.00 79 ARG A C 1
ATOM 658 O O . ARG A 1 79 ? -2.759 12.585 10.191 1.00 97.00 79 ARG A O 1
ATOM 665 N N . ILE A 1 80 ? -4.160 11.018 11.013 1.00 95.94 80 ILE A N 1
ATOM 666 C CA . ILE A 1 80 ? -4.923 10.709 9.809 1.00 95.94 80 ILE A CA 1
ATOM 667 C C . ILE A 1 80 ? -6.366 10.446 10.224 1.00 95.94 80 ILE A C 1
ATOM 669 O O . ILE A 1 80 ? -6.621 9.991 11.345 1.00 95.94 80 ILE A O 1
ATOM 673 N N . GLU A 1 81 ? -7.286 10.674 9.304 1.00 94.69 81 GLU A N 1
ATOM 674 C CA . GLU A 1 81 ? -8.687 10.336 9.481 1.00 94.69 81 GLU A CA 1
ATOM 675 C C . GLU A 1 81 ? -8.945 8.872 9.101 1.00 94.69 81 GLU A C 1
ATOM 677 O O . GLU A 1 81 ? -8.140 8.197 8.454 1.00 94.69 81 GLU A O 1
ATOM 682 N N . GLU A 1 82 ? -10.114 8.358 9.483 1.00 93.94 82 GLU A N 1
ATOM 683 C CA . GLU A 1 82 ? -10.547 7.021 9.066 1.00 93.94 82 GLU A CA 1
ATOM 684 C C . GLU A 1 82 ? -10.562 6.870 7.545 1.00 93.94 82 GLU A C 1
ATOM 686 O O . GLU A 1 82 ? -10.115 5.851 7.024 1.00 93.94 82 GLU A O 1
ATOM 691 N N . ARG A 1 83 ? -11.004 7.913 6.839 1.00 92.69 83 ARG A N 1
ATOM 692 C CA . ARG A 1 83 ? -11.034 7.944 5.379 1.00 92.69 83 ARG A CA 1
ATOM 693 C C . ARG A 1 83 ? -9.654 7.709 4.764 1.00 92.69 83 ARG A C 1
ATOM 695 O O . ARG A 1 83 ? -9.553 6.912 3.837 1.00 92.69 83 ARG A O 1
ATOM 702 N N . ASP A 1 84 ? -8.612 8.345 5.294 1.00 95.06 84 ASP A N 1
ATOM 703 C CA . ASP A 1 84 ? -7.243 8.190 4.788 1.00 95.06 84 ASP A CA 1
ATOM 704 C C . ASP A 1 84 ? -6.763 6.743 4.939 1.00 95.06 84 ASP A C 1
ATOM 706 O O . ASP A 1 84 ? -6.154 6.178 4.031 1.00 95.06 84 ASP A O 1
ATOM 710 N N . LEU A 1 85 ? -7.076 6.120 6.083 1.00 96.06 85 LEU A N 1
ATOM 711 C CA . LEU A 1 85 ? -6.744 4.721 6.342 1.00 96.06 85 LEU A CA 1
ATOM 712 C C . LEU A 1 85 ? -7.453 3.783 5.352 1.00 96.06 85 LEU A C 1
ATOM 714 O O . LEU A 1 85 ? -6.852 2.818 4.877 1.00 96.06 85 LEU A O 1
ATOM 718 N N . VAL A 1 86 ? -8.715 4.071 5.022 1.00 95.00 86 VAL A N 1
ATOM 719 C CA . VAL A 1 86 ? -9.483 3.254 4.077 1.00 95.00 86 VAL A CA 1
ATOM 720 C C . VAL A 1 86 ? -8.986 3.426 2.642 1.00 95.00 86 VAL A C 1
ATOM 722 O O . VAL A 1 86 ? -8.833 2.435 1.923 1.00 95.00 86 VAL A O 1
ATOM 725 N N . GLU A 1 87 ? -8.700 4.658 2.218 1.00 95.62 87 GLU A N 1
ATOM 726 C CA . GLU A 1 87 ? -8.129 4.938 0.896 1.00 95.62 87 GLU A CA 1
ATOM 727 C C . GLU A 1 87 ? -6.763 4.254 0.736 1.00 95.62 87 GLU A C 1
ATOM 729 O O . GLU A 1 87 ? -6.516 3.608 -0.284 1.00 95.62 87 GLU A O 1
ATOM 734 N N . TRP A 1 88 ? -5.918 4.298 1.771 1.00 97.62 88 TRP A N 1
ATOM 735 C CA . TRP A 1 88 ? -4.641 3.586 1.812 1.00 97.62 88 TRP A CA 1
ATOM 736 C C . TRP A 1 88 ? -4.794 2.072 1.652 1.00 97.62 88 TRP A C 1
ATOM 738 O O . TRP A 1 88 ? -4.186 1.492 0.751 1.00 97.62 88 TRP A O 1
ATOM 748 N N . ALA A 1 89 ? -5.637 1.434 2.472 1.00 97.25 89 ALA A N 1
ATOM 749 C CA . ALA A 1 89 ? -5.838 -0.013 2.407 1.00 97.25 89 ALA A CA 1
ATOM 750 C C . ALA A 1 89 ? -6.415 -0.441 1.052 1.00 97.25 89 ALA A C 1
ATOM 752 O O . ALA A 1 89 ? -5.979 -1.431 0.467 1.00 97.25 89 ALA A O 1
ATOM 753 N N . THR A 1 90 ? -7.350 0.348 0.516 1.00 96.00 90 THR A N 1
ATOM 754 C CA . THR A 1 90 ? -7.945 0.094 -0.799 1.00 96.00 90 THR A CA 1
ATOM 755 C C . THR A 1 90 ? -6.897 0.159 -1.905 1.00 96.00 90 THR A C 1
ATOM 757 O O . THR A 1 90 ? -6.848 -0.729 -2.750 1.00 96.00 90 THR A O 1
ATOM 760 N N . ILE A 1 91 ? -6.041 1.184 -1.913 1.00 97.38 91 ILE A N 1
ATOM 761 C CA . ILE A 1 91 ? -4.994 1.318 -2.933 1.00 97.38 91 ILE A CA 1
ATOM 76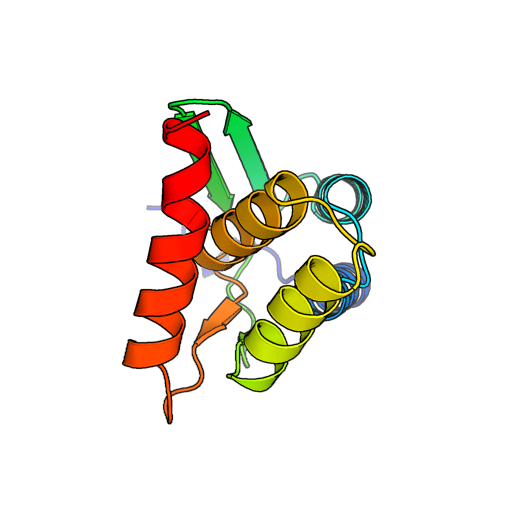2 C C . ILE A 1 91 ? -3.978 0.179 -2.830 1.00 97.38 91 ILE A C 1
ATOM 764 O O . ILE A 1 91 ? -3.571 -0.335 -3.869 1.00 97.38 91 ILE A O 1
ATOM 768 N N . ILE A 1 92 ? -3.595 -0.238 -1.617 1.00 97.56 92 ILE A N 1
ATOM 769 C CA . ILE A 1 92 ? -2.696 -1.386 -1.440 1.00 97.56 92 ILE A CA 1
ATOM 770 C C . ILE A 1 92 ? -3.281 -2.645 -2.082 1.00 97.56 92 ILE A C 1
ATOM 772 O O . ILE A 1 92 ? -2.572 -3.333 -2.807 1.00 97.56 92 ILE A O 1
ATOM 776 N N . LEU A 1 93 ? -4.567 -2.922 -1.854 1.00 95.62 93 LEU A N 1
ATOM 777 C CA . LEU A 1 93 ? -5.239 -4.102 -2.406 1.00 95.62 93 LEU A CA 1
ATOM 778 C C . LEU A 1 93 ? -5.431 -4.046 -3.929 1.00 95.62 93 LEU A C 1
ATOM 780 O O . LEU A 1 93 ? -5.560 -5.088 -4.563 1.00 95.62 93 LEU A O 1
ATOM 784 N N . LEU A 1 94 ? -5.500 -2.848 -4.513 1.00 95.06 94 LEU A N 1
ATOM 785 C CA . LEU A 1 94 ? -5.777 -2.650 -5.939 1.00 95.06 94 LEU A CA 1
ATOM 786 C C . LEU A 1 94 ? -4.524 -2.468 -6.808 1.00 95.06 94 LEU A C 1
ATOM 788 O O . LEU A 1 94 ? -4.648 -2.415 -8.031 1.00 95.06 94 LEU A O 1
ATOM 792 N N . ASN A 1 95 ? -3.346 -2.290 -6.211 1.00 96.19 95 ASN A N 1
ATOM 793 C CA . ASN A 1 95 ? -2.124 -1.963 -6.937 1.00 96.19 95 ASN A CA 1
ATOM 794 C C . ASN A 1 95 ? -1.168 -3.160 -6.974 1.00 96.19 95 ASN A C 1
ATOM 796 O O . ASN A 1 95 ? -0.564 -3.514 -5.963 1.00 96.19 95 ASN A O 1
ATOM 800 N N . A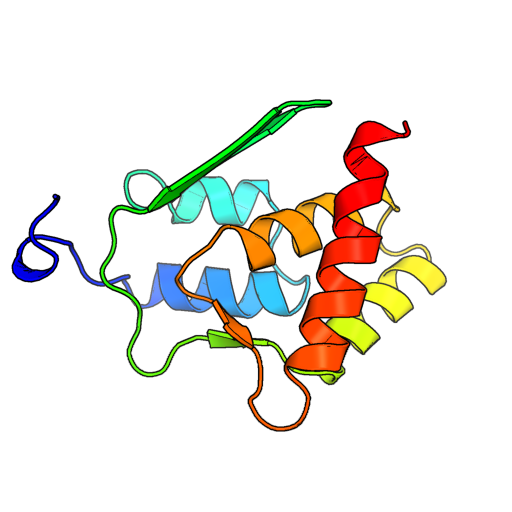SP A 1 96 ? -0.963 -3.701 -8.177 1.00 93.38 96 ASP A N 1
ATOM 801 C CA . ASP A 1 96 ? -0.147 -4.897 -8.429 1.00 93.38 96 ASP A CA 1
ATOM 802 C C . ASP A 1 96 ? 1.337 -4.741 -8.045 1.00 93.38 96 ASP A C 1
ATOM 804 O O . ASP A 1 96 ? 2.087 -5.712 -8.047 1.00 93.38 96 ASP A O 1
ATOM 808 N N . ALA A 1 97 ? 1.808 -3.530 -7.726 1.00 96.38 97 ALA A N 1
ATOM 809 C CA . ALA A 1 97 ? 3.167 -3.328 -7.235 1.00 96.38 97 ALA A CA 1
ATOM 810 C C . ALA A 1 97 ? 3.370 -3.808 -5.791 1.00 96.38 97 ALA A C 1
ATOM 812 O O . ALA A 1 97 ? 4.521 -3.998 -5.381 1.00 96.38 97 ALA A O 1
ATOM 813 N N . TYR A 1 98 ? 2.292 -3.964 -5.020 1.00 97.31 98 TYR A N 1
ATOM 814 C CA . TYR A 1 98 ? 2.351 -4.427 -3.641 1.00 97.31 98 TYR A CA 1
ATOM 815 C C . TYR A 1 98 ? 2.182 -5.938 -3.560 1.00 97.31 98 TYR A C 1
ATOM 817 O O . TYR A 1 98 ? 1.307 -6.526 -4.185 1.00 97.31 98 TYR A O 1
ATOM 825 N N . VAL A 1 99 ? 3.016 -6.558 -2.733 1.00 96.25 99 VAL A N 1
ATOM 826 C CA . VAL A 1 99 ? 2.925 -7.981 -2.399 1.00 96.25 99 VAL A CA 1
ATOM 827 C C . VAL A 1 99 ? 2.803 -8.110 -0.893 1.00 96.25 99 VAL A C 1
ATOM 829 O O . VAL A 1 99 ? 3.422 -7.343 -0.156 1.00 96.25 99 VAL A O 1
ATOM 832 N N . LEU A 1 100 ? 1.993 -9.045 -0.414 1.00 95.69 100 LEU A N 1
ATOM 833 C CA . LEU A 1 100 ? 1.880 -9.281 1.020 1.00 95.69 100 LEU A CA 1
ATOM 834 C C . LEU A 1 100 ? 3.066 -10.126 1.489 1.00 95.69 100 LEU A C 1
ATOM 836 O O . LEU A 1 100 ? 3.554 -10.995 0.766 1.00 95.69 100 LEU A O 1
ATOM 840 N N . ASP A 1 101 ? 3.566 -9.839 2.686 1.00 92.94 101 ASP A N 1
ATOM 841 C CA . ASP A 1 101 ? 4.633 -10.634 3.283 1.00 92.94 101 ASP A CA 1
ATOM 842 C C . ASP A 1 101 ? 4.174 -12.082 3.479 1.00 92.94 101 ASP A C 1
ATOM 844 O O . ASP A 1 101 ? 3.217 -12.333 4.205 1.00 92.94 101 ASP A O 1
ATOM 848 N N . THR A 1 102 ? 4.882 -13.040 2.879 1.00 87.44 102 THR A N 1
ATOM 849 C CA . THR A 1 102 ? 4.499 -14.463 2.899 1.00 87.44 102 THR A CA 1
ATOM 850 C C . THR A 1 102 ? 4.452 -15.074 4.303 1.00 87.44 102 THR A C 1
ATOM 852 O O . THR A 1 102 ? 3.863 -16.134 4.486 1.00 87.44 102 THR A O 1
ATOM 855 N N . GLY A 1 103 ? 5.105 -14.459 5.297 1.00 90.88 103 GLY A N 1
ATOM 856 C CA . GLY A 1 103 ? 5.058 -14.928 6.681 1.00 90.88 103 GLY A CA 1
ATOM 857 C C . GLY A 1 103 ? 3.750 -14.582 7.395 1.00 90.88 103 GLY A C 1
ATOM 858 O O . GLY A 1 103 ? 3.375 -15.281 8.333 1.00 90.88 103 GLY A O 1
ATOM 859 N N . ASP A 1 104 ? 3.059 -13.532 6.949 1.00 91.94 104 ASP A N 1
ATOM 860 C CA . ASP A 1 104 ? 1.866 -12.973 7.594 1.00 91.94 104 ASP A CA 1
ATOM 861 C C . ASP A 1 104 ? 0.730 -12.670 6.591 1.00 91.94 104 ASP A C 1
ATOM 863 O O . ASP A 1 104 ? -0.197 -11.930 6.919 1.00 91.94 104 ASP A O 1
ATOM 867 N N . GLU A 1 105 ? 0.798 -13.222 5.377 1.00 92.62 105 GLU A N 1
ATOM 868 C CA . GLU A 1 105 ? -0.057 -12.872 4.234 1.00 92.62 105 GLU A CA 1
ATOM 869 C C . GLU A 1 105 ? -1.549 -12.928 4.572 1.00 92.62 105 GLU A C 1
ATOM 871 O O . GLU A 1 105 ? -2.242 -11.929 4.391 1.00 92.62 105 GLU A O 1
ATOM 876 N N . ASP A 1 106 ? -2.019 -14.042 5.143 1.00 94.69 106 ASP A N 1
ATOM 877 C CA . ASP A 1 106 ? -3.432 -14.238 5.489 1.00 94.69 106 ASP A CA 1
ATOM 878 C C . ASP A 1 106 ? -3.942 -13.169 6.469 1.00 94.69 106 ASP A C 1
ATOM 880 O O . ASP A 1 106 ? -5.004 -12.579 6.269 1.00 94.69 106 ASP A O 1
ATOM 884 N N . LEU A 1 107 ? -3.156 -12.867 7.508 1.00 93.12 107 LEU A N 1
ATOM 885 C CA . LEU A 1 107 ? -3.519 -11.872 8.519 1.00 93.12 107 LEU A CA 1
ATOM 886 C C . LEU A 1 107 ? -3.526 -10.456 7.932 1.00 93.12 107 LEU A C 1
ATOM 888 O O . LEU A 1 107 ? -4.393 -9.641 8.246 1.00 93.12 107 LEU A O 1
ATOM 892 N N . ILE A 1 108 ? -2.532 -10.144 7.100 1.00 95.94 108 ILE A N 1
ATOM 893 C CA . ILE A 1 108 ? -2.414 -8.836 6.456 1.00 95.94 108 ILE A CA 1
ATOM 894 C C . ILE A 1 108 ? -3.572 -8.636 5.476 1.00 95.94 108 ILE A C 1
ATOM 896 O O . ILE A 1 108 ? -4.175 -7.562 5.459 1.00 95.94 108 ILE A O 1
ATOM 900 N N . ALA A 1 109 ? -3.905 -9.666 4.698 1.00 95.38 109 ALA A N 1
ATOM 901 C CA . ALA A 1 109 ? -5.026 -9.651 3.773 1.00 95.38 109 ALA A CA 1
ATOM 902 C C . ALA A 1 109 ? -6.351 -9.429 4.510 1.00 95.38 109 ALA A C 1
ATOM 904 O O . ALA A 1 109 ? -7.144 -8.593 4.078 1.00 95.38 109 ALA A O 1
ATOM 905 N N . GLU A 1 110 ? -6.583 -10.125 5.626 1.00 95.25 110 GLU A N 1
ATOM 906 C CA . GLU A 1 110 ? -7.776 -9.945 6.461 1.00 95.25 110 GLU A CA 1
ATOM 907 C C . GLU A 1 110 ? -7.900 -8.491 6.939 1.00 95.25 110 GLU A C 1
ATOM 909 O O . GLU A 1 110 ? -8.903 -7.834 6.664 1.00 95.25 110 GLU A O 1
ATOM 914 N N . TRP A 1 111 ? -6.847 -7.934 7.549 1.00 95.31 111 TRP A N 1
ATOM 915 C CA . TRP A 1 111 ? -6.879 -6.555 8.051 1.00 95.31 111 TRP A CA 1
ATOM 916 C C . TRP A 1 111 ? -7.083 -5.520 6.945 1.00 95.31 111 TRP A C 1
ATOM 918 O O . TRP A 1 111 ? -7.845 -4.571 7.126 1.00 95.31 111 TRP A O 1
ATOM 928 N N . LEU A 1 112 ? -6.405 -5.670 5.803 1.00 95.12 112 LEU A N 1
ATOM 929 C CA . LEU A 1 112 ? -6.569 -4.745 4.682 1.00 95.12 112 LEU A CA 1
ATOM 930 C C . LEU A 1 112 ? -7.991 -4.796 4.122 1.00 95.12 112 LEU A C 1
ATOM 932 O O . LEU A 1 112 ? -8.556 -3.743 3.825 1.00 95.12 112 LEU A O 1
ATOM 936 N N . ASN A 1 113 ? -8.577 -5.990 3.998 1.00 94.06 113 ASN A N 1
ATOM 937 C CA . ASN A 1 113 ? -9.953 -6.145 3.535 1.00 94.06 113 ASN A CA 1
ATOM 938 C C . ASN A 1 113 ? -10.945 -5.520 4.517 1.00 94.06 113 ASN A C 1
ATOM 940 O O . ASN A 1 113 ? -11.775 -4.716 4.092 1.00 94.06 113 ASN A O 1
ATOM 944 N N . ASP A 1 114 ? -10.817 -5.807 5.813 1.00 93.62 114 ASP A N 1
ATOM 945 C CA . ASP A 1 114 ? -11.678 -5.231 6.849 1.00 93.62 114 ASP A CA 1
ATOM 946 C C . ASP A 1 114 ? -11.642 -3.704 6.812 1.00 93.62 114 ASP A C 1
ATOM 948 O O . ASP A 1 114 ? -12.686 -3.061 6.703 1.00 93.62 114 ASP A O 1
ATOM 952 N N . ILE A 1 115 ? -10.439 -3.116 6.815 1.00 93.56 115 ILE A N 1
ATOM 953 C CA . ILE A 1 115 ? -10.253 -1.663 6.734 1.00 93.56 115 ILE A CA 1
ATOM 954 C C . ILE A 1 115 ? -10.889 -1.119 5.454 1.00 93.56 115 ILE A C 1
ATOM 956 O O . ILE A 1 115 ? -11.632 -0.140 5.509 1.00 93.56 115 ILE A O 1
ATOM 960 N N . SER A 1 116 ? -10.611 -1.752 4.312 1.00 89.69 116 SER A N 1
ATOM 961 C CA . SER A 1 116 ? -11.118 -1.346 3.005 1.00 89.69 116 SER A CA 1
ATOM 962 C C . SER A 1 116 ? -12.653 -1.300 2.990 1.00 89.69 116 SER A C 1
ATOM 964 O O . SER A 1 116 ? -13.231 -0.323 2.517 1.00 89.69 116 SER A O 1
ATOM 966 N N . LEU A 1 117 ? -13.364 -2.283 3.547 1.00 86.25 117 LEU A N 1
ATOM 967 C CA . LEU A 1 117 ? -14.834 -2.358 3.475 1.00 86.25 117 LEU A CA 1
ATOM 968 C C . LEU A 1 117 ? -15.570 -1.146 4.086 1.00 86.25 117 LEU A C 1
ATOM 970 O O . LEU A 1 117 ? -16.692 -0.838 3.678 1.00 86.25 117 LEU A O 1
ATOM 974 N N . HIS A 1 118 ? -14.935 -0.379 4.973 1.00 80.50 118 HIS A N 1
ATOM 975 C CA . HIS A 1 118 ? -15.550 0.783 5.627 1.00 80.50 118 HIS A CA 1
ATOM 976 C C . HIS A 1 118 ? -15.900 1.960 4.693 1.00 80.50 118 HIS A C 1
ATOM 978 O O . HIS A 1 118 ? -16.742 2.786 5.051 1.00 80.50 118 HIS A O 1
ATOM 984 N N . LEU A 1 119 ? -15.336 2.025 3.481 1.00 62.97 119 LEU A N 1
ATOM 985 C CA . LEU A 1 119 ? -15.661 3.058 2.478 1.00 62.97 119 LEU A CA 1
ATOM 986 C C . LEU A 1 119 ? -17.123 2.964 1.981 1.00 62.97 119 LEU A C 1
ATOM 988 O O . LEU A 1 119 ? -17.673 3.968 1.534 1.00 62.97 119 LEU A O 1
ATOM 992 N N . ASP A 1 120 ? -17.770 1.793 2.069 1.00 57.62 120 ASP A N 1
ATOM 993 C CA . ASP A 1 120 ? -19.159 1.608 1.604 1.00 57.62 120 ASP A CA 1
ATOM 994 C C . ASP A 1 120 ? -20.198 1.936 2.692 1.00 57.62 120 ASP A C 1
ATOM 996 O O . A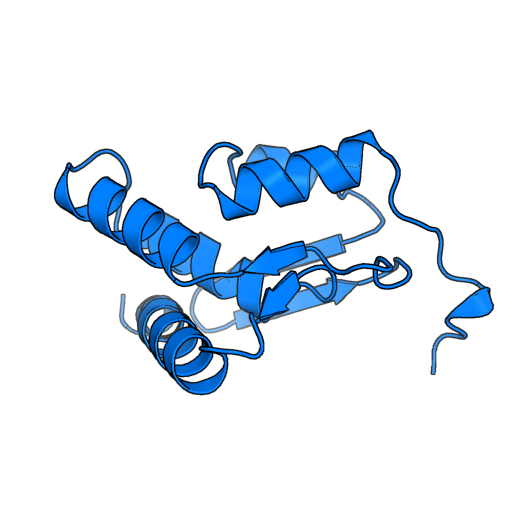SP A 1 120 ? -21.351 2.267 2.39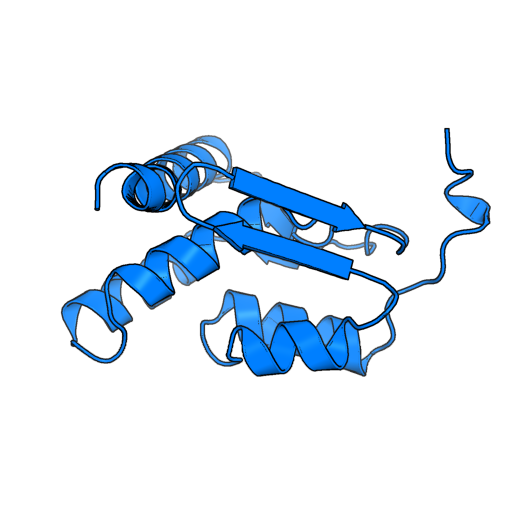0 1.00 57.62 120 ASP A O 1
ATOM 1000 N N . ALA A 1 121 ? -19.782 1.891 3.962 1.00 57.72 121 ALA A N 1
ATOM 1001 C CA . ALA A 1 121 ? -20.649 2.066 5.125 1.00 57.72 121 ALA A CA 1
ATOM 1002 C C . ALA A 1 121 ? -20.936 3.538 5.492 1.00 57.72 121 ALA A C 1
ATOM 1004 O O . ALA A 1 121 ? -21.905 3.788 6.208 1.00 57.72 121 ALA A O 1
ATOM 1005 N N . SER A 1 122 ? -20.137 4.498 5.001 1.00 49.50 122 SER A N 1
ATOM 1006 C CA . SER A 1 122 ? -20.230 5.936 5.345 1.00 49.50 122 SER A CA 1
ATOM 1007 C C . SER A 1 122 ? -20.965 6.754 4.297 1.00 49.50 122 SER A C 1
ATOM 1009 O O . SER A 1 122 ? -20.469 6.847 3.156 1.00 49.50 122 SER A O 1
#

pLDDT: mean 91.79, std 9.75, range [49.5, 98.5]